Protein AF-A0A2A4WAQ7-F1 (afdb_monomer_lite)

Foldseek 3Di:
DPDQDFDDDDADPPDFLLVPDQDDPDPSCPCVVSVVVVVCVQVVRCVVRVHHDPDDDDDDPPPDDPDDDDDQDQFDDDDRPDDDDDPVSVVDDDRDGGDNVVSVVVVVVVVVD

Secondary structure (DSSP, 8-state):
---PPPPP------STTGGGS---SS-TTTTHHHHHHHHHHHHHHHHHHTS--S------TT---SS------SSPPPP----SS-GGGGG----PPP-HHHHHHHHHHHHT-

pLDDT: mean 92.11, std 7.34, range [47.41, 97.44]

Structure (mmCIF, N/CA/C/O backbone):
data_AF-A0A2A4WAQ7-F1
#
_entry.id   AF-A0A2A4WAQ7-F1
#
loop_
_atom_site.group_PDB
_atom_site.id
_atom_site.type_symbol
_atom_site.label_atom_id
_atom_site.label_alt_id
_atom_site.label_comp_id
_atom_site.label_asym_id
_atom_site.label_entity_id
_atom_site.label_seq_id
_atom_site.pdbx_PDB_ins_code
_atom_site.Cartn_x
_atom_site.Cartn_y
_atom_site.Cartn_z
_atom_site.occupancy
_atom_site.B_iso_or_equiv
_atom_site.auth_seq_id
_atom_site.auth_comp_id
_atom_site.auth_asym_id
_atom_site.auth_atom_id
_atom_site.pdbx_PDB_model_num
ATOM 1 N N . MET A 1 1 ? -4.925 5.608 29.639 1.00 47.41 1 MET A N 1
ATOM 2 C CA . MET A 1 1 ? -3.905 5.080 28.704 1.00 47.41 1 MET A CA 1
ATOM 3 C C . MET A 1 1 ? -3.508 6.188 27.744 1.00 47.41 1 MET A C 1
ATOM 5 O O . MET A 1 1 ? -4.393 6.776 27.135 1.00 47.41 1 MET A O 1
ATOM 9 N N . ASN A 1 2 ? -2.219 6.513 27.644 1.00 56.28 2 ASN A N 1
ATOM 10 C CA . ASN A 1 2 ? -1.741 7.517 26.694 1.00 56.28 2 ASN A CA 1
ATOM 11 C C . ASN A 1 2 ? -1.888 6.934 25.277 1.00 56.28 2 ASN A C 1
ATOM 13 O O . ASN A 1 2 ? -1.253 5.924 24.972 1.00 56.28 2 ASN A O 1
ATOM 17 N N . LYS A 1 3 ? -2.783 7.484 24.445 1.00 66.94 3 LYS A N 1
ATOM 18 C CA . LYS A 1 3 ? -3.000 6.986 23.078 1.00 66.94 3 LYS A CA 1
ATOM 19 C C . LYS A 1 3 ? -1.742 7.266 22.258 1.00 66.94 3 LYS A C 1
ATOM 21 O O . LYS A 1 3 ? -1.488 8.411 21.889 1.00 66.94 3 LYS A O 1
ATOM 26 N N . ARG A 1 4 ? -0.961 6.223 21.978 1.00 82.88 4 ARG A N 1
ATOM 27 C CA . ARG A 1 4 ? 0.153 6.284 21.029 1.00 82.88 4 ARG A CA 1
ATOM 28 C C . ARG A 1 4 ? -0.414 6.649 19.657 1.00 82.88 4 ARG A C 1
ATOM 30 O O . ARG A 1 4 ? -1.312 5.972 19.167 1.00 82.88 4 ARG A O 1
ATOM 37 N N . ARG A 1 5 ? 0.067 7.748 19.077 1.00 88.88 5 ARG A N 1
ATOM 38 C CA . ARG A 1 5 ? -0.327 8.197 17.738 1.00 88.88 5 ARG A CA 1
ATOM 39 C C . ARG A 1 5 ? 0.757 7.803 16.742 1.00 88.88 5 ARG A C 1
ATOM 41 O O . ARG A 1 5 ? 1.940 8.040 16.986 1.00 88.88 5 ARG A O 1
ATOM 48 N N . PHE A 1 6 ? 0.332 7.206 15.640 1.00 94.25 6 PHE A N 1
ATOM 49 C CA . PHE A 1 6 ? 1.177 6.947 14.481 1.00 94.25 6 PHE A CA 1
ATOM 50 C C . PHE A 1 6 ? 1.064 8.110 13.487 1.00 94.25 6 PHE A C 1
ATOM 52 O O . PHE A 1 6 ? 0.031 8.787 13.477 1.00 94.25 6 PHE A O 1
ATOM 59 N N . PRO A 1 7 ? 2.113 8.395 12.698 1.00 93.94 7 PRO A N 1
ATOM 60 C CA . PRO A 1 7 ? 2.058 9.441 11.687 1.00 93.94 7 PRO A CA 1
ATOM 61 C C . PRO A 1 7 ? 1.121 9.051 10.537 1.00 93.94 7 PRO A C 1
ATOM 63 O O . PRO A 1 7 ? 1.048 7.883 10.154 1.00 93.94 7 PRO A O 1
ATOM 66 N N . SER A 1 8 ? 0.468 10.048 9.943 1.00 94.31 8 SER A N 1
ATOM 67 C CA . SER A 1 8 ? -0.141 9.921 8.616 1.00 94.31 8 SER A CA 1
ATOM 68 C C . SER A 1 8 ? 0.896 10.300 7.567 1.00 94.31 8 SER A C 1
ATOM 70 O O . SER A 1 8 ? 1.554 11.333 7.697 1.00 94.31 8 SER A O 1
ATOM 72 N N . LEU A 1 9 ? 1.049 9.471 6.538 1.00 94.00 9 LEU A N 1
ATOM 73 C CA . LEU A 1 9 ? 2.034 9.673 5.480 1.00 94.00 9 LEU A CA 1
ATOM 74 C C . LEU A 1 9 ? 1.333 9.881 4.139 1.00 94.00 9 LEU A C 1
ATOM 76 O O . LEU A 1 9 ? 0.371 9.184 3.828 1.00 94.00 9 LEU A O 1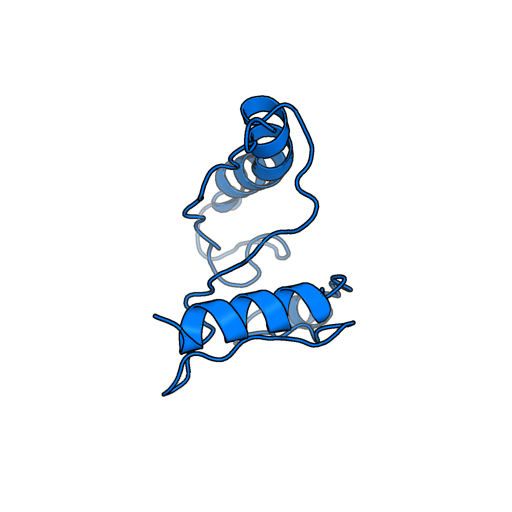
ATOM 80 N N . TYR A 1 10 ? 1.863 10.799 3.334 1.00 93.38 10 TYR A N 1
ATOM 81 C CA . TYR A 1 10 ? 1.540 10.917 1.915 1.00 93.38 10 TYR A CA 1
ATOM 82 C C . TYR A 1 10 ? 2.705 10.331 1.118 1.00 93.38 10 TYR A C 1
ATOM 84 O O . TYR A 1 10 ? 3.832 10.817 1.221 1.00 93.38 10 TYR A O 1
ATOM 92 N N . ILE A 1 11 ? 2.453 9.243 0.392 1.00 91.94 11 ILE A N 1
ATOM 93 C CA . ILE A 1 11 ? 3.496 8.419 -0.225 1.00 91.94 11 ILE A CA 1
ATOM 94 C C . ILE A 1 11 ? 3.324 8.457 -1.748 1.00 91.94 11 ILE A C 1
ATOM 96 O O . ILE A 1 11 ? 2.253 8.089 -2.233 1.00 91.94 11 ILE A O 1
ATOM 100 N N . PRO A 1 12 ? 4.350 8.858 -2.523 1.00 87.81 12 PRO A N 1
ATOM 101 C CA . PRO A 1 12 ? 4.320 8.692 -3.970 1.00 87.81 12 PRO A CA 1
ATOM 102 C C . PRO A 1 12 ? 4.450 7.205 -4.325 1.00 87.81 12 PRO A C 1
ATOM 104 O O . PRO A 1 12 ? 5.348 6.527 -3.829 1.00 87.81 12 PRO A O 1
ATOM 107 N N . HIS A 1 13 ? 3.580 6.703 -5.203 1.00 79.38 13 HIS A N 1
ATOM 108 C CA . HIS A 1 13 ? 3.588 5.293 -5.620 1.00 79.38 13 HIS A CA 1
ATOM 109 C C . HIS A 1 13 ? 4.396 5.030 -6.907 1.00 79.38 13 HIS A C 1
ATOM 111 O O . HIS A 1 13 ? 4.483 3.891 -7.352 1.00 79.38 13 HIS A O 1
ATOM 117 N N . GLY A 1 14 ? 5.008 6.064 -7.496 1.00 84.62 14 GLY A N 1
ATOM 118 C CA . GLY A 1 14 ? 5.822 5.942 -8.709 1.00 84.62 14 GLY A CA 1
ATOM 119 C C . GLY A 1 14 ? 5.011 5.631 -9.972 1.00 84.62 14 GLY A C 1
ATOM 120 O O . GLY A 1 14 ? 3.787 5.768 -9.996 1.00 84.62 14 GLY A O 1
ATOM 121 N N . ALA A 1 15 ? 5.707 5.247 -11.043 1.00 82.69 15 ALA A N 1
ATOM 122 C CA . ALA A 1 15 ? 5.085 4.856 -12.304 1.00 82.69 15 ALA A CA 1
ATOM 123 C C . ALA A 1 15 ? 4.881 3.336 -12.355 1.00 82.69 15 ALA A C 1
ATOM 125 O O . ALA A 1 15 ? 5.854 2.605 -12.508 1.00 82.69 15 ALA A O 1
ATOM 126 N N . GLY A 1 16 ? 3.631 2.868 -12.268 1.00 86.25 16 GLY A N 1
ATOM 127 C CA . GLY A 1 16 ? 3.265 1.456 -12.447 1.00 86.25 16 GLY A CA 1
ATOM 128 C C . GLY A 1 16 ? 4.248 0.472 -11.777 1.00 86.25 16 GLY A C 1
ATOM 129 O O . GLY A 1 16 ? 4.591 0.650 -10.607 1.00 86.25 16 GLY A O 1
ATOM 130 N N . PRO A 1 17 ? 4.758 -0.542 -12.500 1.00 93.25 17 PRO A N 1
ATOM 131 C CA . PRO A 1 17 ? 5.678 -1.540 -11.962 1.00 93.25 17 PRO A CA 1
ATOM 132 C C . PRO A 1 17 ? 7.155 -1.111 -12.011 1.00 93.25 17 PRO A C 1
ATOM 134 O O . PRO A 1 17 ? 8.028 -1.965 -12.162 1.00 93.25 17 PRO A O 1
ATOM 137 N N . CYS A 1 18 ? 7.470 0.186 -11.894 1.00 92.50 18 CYS A N 1
ATOM 138 C CA . CYS A 1 18 ? 8.819 0.722 -12.127 1.00 92.50 18 CYS A CA 1
ATOM 139 C C . CYS A 1 18 ? 9.944 0.038 -11.334 1.00 92.50 18 CYS A C 1
ATOM 141 O O . CYS A 1 18 ? 11.077 0.003 -11.802 1.00 92.50 18 CYS A O 1
ATOM 143 N N . PHE A 1 19 ? 9.649 -0.526 -10.161 1.00 91.94 19 PHE A N 1
ATOM 144 C CA . PHE A 1 19 ? 10.626 -1.219 -9.313 1.00 91.94 19 PHE A CA 1
ATOM 145 C C . PHE A 1 19 ? 10.882 -2.684 -9.704 1.00 91.94 19 PHE A C 1
ATOM 147 O O . PHE A 1 19 ? 11.751 -3.325 -9.114 1.00 91.94 19 PHE A O 1
ATOM 154 N N . PHE A 1 20 ? 10.105 -3.229 -10.641 1.00 92.06 20 PHE A N 1
ATOM 155 C CA . PHE A 1 20 ? 10.078 -4.653 -10.997 1.00 92.06 20 PHE A CA 1
ATOM 156 C C . PHE A 1 20 ? 10.398 -4.896 -12.477 1.00 92.06 20 PHE A C 1
ATOM 158 O O . PHE A 1 20 ? 10.101 -5.959 -13.021 1.00 92.06 20 PHE A O 1
ATOM 165 N N . MET A 1 21 ? 10.978 -3.910 -13.153 1.00 91.94 21 MET A N 1
ATOM 166 C CA . MET A 1 21 ? 11.324 -3.986 -14.566 1.00 91.94 21 MET A CA 1
ATOM 167 C C . MET A 1 21 ? 12.617 -3.228 -14.852 1.00 91.94 21 MET A C 1
ATOM 169 O O . MET A 1 21 ? 12.981 -2.315 -14.113 1.00 91.94 21 MET A O 1
ATOM 173 N N . ASP A 1 22 ? 13.249 -3.553 -15.976 1.00 91.75 22 ASP A N 1
ATOM 174 C CA . ASP A 1 22 ? 14.323 -2.733 -16.525 1.00 91.75 22 ASP A CA 1
ATOM 175 C C . ASP A 1 22 ? 13.729 -1.436 -17.084 1.00 91.75 22 ASP A C 1
ATOM 177 O O . ASP A 1 22 ? 12.919 -1.440 -18.018 1.00 91.75 22 ASP A O 1
ATOM 181 N N . TRP A 1 23 ? 14.101 -0.309 -16.484 1.00 92.81 23 TRP A N 1
ATOM 182 C CA . TRP A 1 23 ? 13.571 0.989 -16.875 1.00 92.81 23 TRP A CA 1
ATOM 183 C C . TRP A 1 23 ? 14.245 1.511 -18.147 1.00 92.81 23 TRP A C 1
ATOM 185 O O . TRP A 1 23 ? 15.458 1.700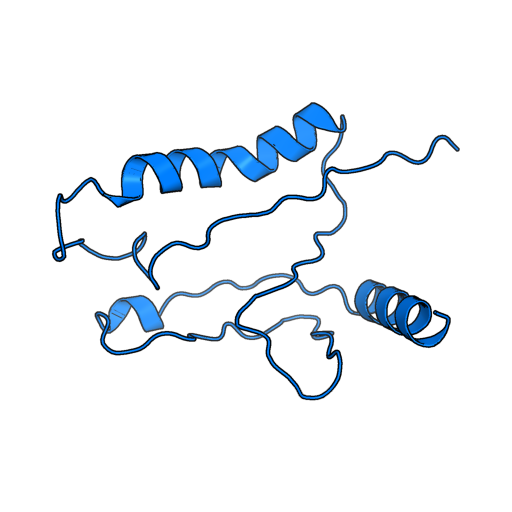 -18.186 1.00 92.81 23 TRP A O 1
ATOM 195 N N . THR A 1 24 ? 13.448 1.800 -19.178 1.00 91.62 24 THR A N 1
ATOM 196 C CA . THR A 1 24 ? 13.937 2.281 -20.486 1.00 91.62 24 THR A CA 1
ATOM 197 C C . THR A 1 24 ? 13.425 3.674 -20.864 1.00 91.62 24 THR A C 1
ATOM 199 O O . THR A 1 24 ? 13.864 4.246 -21.858 1.00 91.62 24 THR A O 1
ATOM 202 N N . MET A 1 25 ? 12.526 4.259 -20.067 1.00 89.75 25 MET A N 1
ATOM 203 C CA . MET A 1 25 ? 11.886 5.558 -20.337 1.00 89.75 25 MET A CA 1
ATOM 204 C C . MET A 1 25 ? 12.667 6.751 -19.748 1.00 89.75 25 MET A C 1
ATOM 206 O O . MET A 1 25 ? 12.090 7.778 -19.398 1.00 89.75 25 MET A O 1
ATOM 210 N N . GLY A 1 26 ? 13.984 6.614 -19.586 1.00 90.88 26 GLY A N 1
ATOM 211 C CA . GLY A 1 26 ? 14.858 7.616 -18.978 1.00 90.88 26 GLY A CA 1
ATOM 212 C C . GLY A 1 26 ? 16.148 6.993 -18.439 1.00 90.88 26 GLY A C 1
ATOM 213 O O . GLY A 1 26 ? 16.473 5.864 -18.807 1.00 90.88 26 GLY A O 1
ATOM 214 N N . PRO A 1 27 ? 16.883 7.703 -17.565 1.00 95.25 27 PRO A N 1
ATOM 215 C CA . PRO A 1 27 ? 18.036 7.140 -16.865 1.00 95.25 27 PRO A CA 1
ATOM 216 C C . PRO A 1 27 ? 17.677 5.835 -16.142 1.00 95.25 27 PRO A C 1
ATOM 218 O O . PRO A 1 27 ? 16.623 5.748 -15.510 1.00 95.25 27 PRO A O 1
ATOM 221 N N . ALA A 1 28 ? 18.541 4.824 -16.218 1.00 93.25 28 ALA A N 1
ATOM 222 C CA . ALA A 1 28 ? 18.267 3.508 -15.630 1.00 93.25 28 ALA A CA 1
ATOM 223 C C . ALA A 1 28 ? 18.057 3.562 -14.100 1.00 93.25 28 ALA A C 1
ATOM 225 O O . ALA A 1 28 ? 17.302 2.764 -13.558 1.00 93.25 28 ALA A O 1
ATOM 226 N N . ASP A 1 29 ? 18.658 4.543 -13.423 1.00 94.31 29 ASP A N 1
ATOM 227 C CA . ASP A 1 29 ? 18.605 4.767 -11.973 1.00 94.31 29 ASP A CA 1
ATOM 228 C C . ASP A 1 29 ? 17.446 5.682 -11.525 1.00 94.31 29 ASP A C 1
ATOM 230 O O . ASP A 1 29 ? 17.378 6.078 -10.358 1.00 94.31 29 ASP A O 1
ATOM 234 N N . THR A 1 30 ? 16.516 6.026 -12.433 1.00 94.94 30 THR A N 1
ATOM 235 C CA . THR A 1 30 ? 15.413 6.982 -12.184 1.00 94.94 30 THR A CA 1
ATOM 236 C C . THR A 1 30 ? 14.667 6.698 -10.874 1.00 94.94 30 THR A C 1
ATOM 238 O O . THR A 1 30 ? 14.283 7.626 -10.158 1.00 94.94 30 THR A O 1
ATOM 241 N N . TRP A 1 31 ? 14.472 5.422 -10.533 1.00 94.75 31 TRP A N 1
ATOM 242 C CA . TRP A 1 31 ? 13.644 4.997 -9.402 1.00 94.75 31 TRP A CA 1
ATOM 243 C C . TRP A 1 31 ? 14.434 4.619 -8.146 1.00 94.75 31 TRP A C 1
ATOM 245 O O . TRP A 1 31 ? 13.826 4.416 -7.093 1.00 94.75 31 TRP A O 1
ATOM 255 N N . ASP A 1 32 ? 15.766 4.595 -8.201 1.00 93.94 32 ASP A N 1
ATOM 256 C CA . ASP A 1 32 ? 16.612 4.039 -7.138 1.00 93.94 32 ASP A CA 1
ATOM 257 C C . ASP A 1 32 ? 16.465 4.795 -5.818 1.00 93.94 32 ASP A C 1
ATOM 259 O O . ASP A 1 32 ? 16.281 4.197 -4.755 1.00 93.94 32 ASP A O 1
ATOM 263 N N . LYS A 1 33 ? 16.475 6.132 -5.873 1.00 94.06 33 LYS A N 1
ATOM 264 C CA . LYS A 1 33 ? 16.310 6.976 -4.677 1.00 94.06 33 LYS A CA 1
ATOM 265 C C . LYS A 1 33 ? 14.930 6.798 -4.042 1.00 94.06 33 LYS A C 1
ATOM 267 O O . LYS A 1 33 ? 14.820 6.762 -2.818 1.00 94.06 33 LYS A O 1
ATOM 272 N N . MET A 1 34 ? 13.886 6.659 -4.862 1.00 94.12 34 MET A N 1
ATOM 273 C CA . MET A 1 34 ? 12.522 6.428 -4.382 1.00 94.12 34 MET A CA 1
ATOM 274 C C . MET A 1 34 ? 12.392 5.039 -3.757 1.00 94.12 34 MET A C 1
ATOM 276 O O . MET A 1 34 ? 11.871 4.920 -2.649 1.00 94.12 34 MET A O 1
ATOM 280 N N . ALA A 1 35 ? 12.921 4.006 -4.415 1.00 93.25 35 ALA A N 1
ATOM 281 C CA . ALA A 1 35 ? 12.943 2.646 -3.892 1.00 93.25 35 ALA A CA 1
ATOM 282 C C . ALA A 1 35 ? 13.697 2.576 -2.555 1.00 93.25 35 ALA A C 1
ATOM 284 O O . ALA A 1 35 ? 13.211 1.975 -1.595 1.00 93.25 35 ALA A O 1
ATOM 285 N N . ALA A 1 36 ? 14.858 3.231 -2.465 1.00 94.12 36 ALA A N 1
ATOM 286 C CA . ALA A 1 36 ? 15.643 3.307 -1.239 1.00 94.12 36 ALA A CA 1
ATOM 287 C C . ALA A 1 36 ? 14.868 3.983 -0.099 1.00 94.12 36 ALA A C 1
ATOM 289 O O 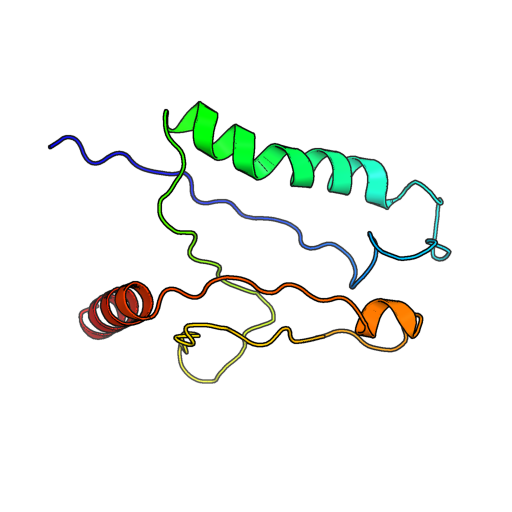. ALA A 1 36 ? 14.899 3.491 1.029 1.00 94.12 36 ALA A O 1
ATOM 290 N N . TRP A 1 37 ? 14.144 5.068 -0.385 1.00 93.75 37 TRP A N 1
ATOM 291 C CA . TRP A 1 37 ? 13.307 5.745 0.602 1.00 93.75 37 TRP A CA 1
ATOM 292 C C . TRP A 1 37 ? 12.106 4.885 1.033 1.00 93.75 37 TRP A C 1
ATOM 294 O O . TRP A 1 37 ? 11.900 4.696 2.231 1.00 93.75 37 TRP A O 1
ATOM 304 N N . LEU A 1 38 ? 11.364 4.284 0.091 1.00 93.44 38 LEU A N 1
ATOM 305 C CA . LEU A 1 38 ? 10.200 3.428 0.378 1.00 93.44 38 LEU A CA 1
ATOM 306 C C . LEU A 1 38 ? 10.561 2.238 1.277 1.00 93.44 38 LEU A C 1
ATOM 308 O O . LEU A 1 38 ? 9.826 1.924 2.214 1.00 93.44 38 LEU A O 1
ATOM 312 N N . ARG A 1 39 ? 11.729 1.619 1.057 1.00 93.00 39 ARG A N 1
ATOM 313 C CA . ARG A 1 39 ? 12.240 0.524 1.902 1.00 93.00 39 ARG A CA 1
ATOM 314 C C . ARG A 1 39 ? 12.453 0.935 3.362 1.00 93.00 39 ARG A C 1
ATOM 316 O O . ARG A 1 39 ? 12.425 0.076 4.239 1.00 93.00 39 ARG A O 1
ATOM 323 N N . GLN A 1 40 ? 12.651 2.224 3.635 1.00 94.69 40 GLN A N 1
ATOM 324 C CA . GLN A 1 40 ? 12.899 2.742 4.981 1.00 94.69 40 GLN A CA 1
ATOM 325 C C . GLN A 1 40 ? 11.620 3.180 5.705 1.00 94.69 40 GLN A C 1
ATOM 327 O O . GLN A 1 40 ? 11.623 3.255 6.933 1.00 94.69 40 GLN A O 1
ATOM 332 N N . VAL A 1 41 ? 10.517 3.427 4.987 1.00 92.94 41 VAL A N 1
ATOM 333 C CA . VAL A 1 41 ? 9.286 4.011 5.554 1.00 92.94 41 VAL A CA 1
ATOM 334 C C . VAL A 1 41 ? 8.771 3.228 6.766 1.00 92.94 41 VAL A C 1
ATOM 336 O O . VAL A 1 41 ? 8.500 3.825 7.807 1.00 92.94 41 VAL A O 1
ATOM 339 N N . GLY A 1 42 ? 8.686 1.897 6.679 1.00 91.38 42 GLY A N 1
ATOM 340 C CA . GLY A 1 42 ? 8.175 1.071 7.782 1.00 91.38 42 GLY A CA 1
ATOM 341 C C . GLY A 1 42 ? 9.017 1.167 9.063 1.00 91.38 42 GLY A C 1
ATOM 342 O O . GLY A 1 42 ? 8.472 1.241 10.171 1.00 91.38 42 GLY A O 1
ATOM 343 N N . ALA A 1 43 ? 10.345 1.222 8.917 1.00 93.31 43 ALA A N 1
ATOM 344 C CA . ALA A 1 43 ? 11.256 1.421 10.040 1.00 93.31 43 ALA A CA 1
ATOM 345 C C . ALA A 1 43 ? 11.119 2.836 10.619 1.00 93.31 43 ALA A C 1
ATOM 347 O O . ALA A 1 43 ? 11.024 2.986 11.835 1.00 93.31 43 ALA A O 1
ATOM 348 N N . SER A 1 44 ? 11.018 3.862 9.769 1.00 93.38 44 SER A N 1
ATOM 349 C CA . SER A 1 44 ? 10.828 5.250 10.206 1.00 93.38 44 SER A CA 1
ATOM 350 C C . SER A 1 44 ? 9.549 5.439 11.020 1.00 93.38 44 SER A C 1
ATOM 352 O O . SER A 1 44 ? 9.603 6.047 12.087 1.00 93.38 44 SER A O 1
ATOM 354 N N . VAL A 1 45 ? 8.425 4.855 10.582 1.00 94.62 45 VAL A N 1
ATOM 355 C CA . VAL A 1 45 ? 7.156 4.874 11.337 1.00 94.62 45 VAL A CA 1
ATOM 356 C C . VAL A 1 45 ? 7.340 4.254 12.720 1.00 94.62 45 VAL A C 1
ATOM 358 O O . VAL A 1 45 ? 6.929 4.832 13.727 1.00 94.62 45 VAL A O 1
ATOM 361 N N . SER A 1 46 ? 7.995 3.094 12.781 1.00 93.94 46 SER A N 1
ATOM 362 C CA . SER A 1 46 ? 8.174 2.370 14.040 1.00 93.94 46 SER A CA 1
ATOM 363 C C . SER A 1 46 ? 9.102 3.108 15.008 1.00 93.94 46 SER A C 1
ATOM 365 O O . SER A 1 46 ? 8.807 3.204 16.200 1.00 93.94 46 SER A O 1
ATOM 367 N N . ASN A 1 47 ? 10.191 3.676 14.488 1.00 93.44 47 ASN A N 1
ATOM 368 C CA . ASN A 1 47 ? 11.170 4.440 15.258 1.00 93.44 47 ASN A CA 1
ATOM 369 C C . ASN A 1 47 ? 10.569 5.737 15.811 1.00 93.44 47 ASN A C 1
ATOM 371 O O . ASN A 1 47 ? 10.785 6.062 16.975 1.00 93.44 47 ASN A O 1
ATOM 375 N N . GLN A 1 48 ? 9.774 6.454 15.009 1.00 92.25 48 GLN A N 1
ATOM 376 C CA . GLN A 1 48 ? 9.132 7.699 15.431 1.00 92.25 48 GLN A CA 1
ATOM 377 C C . GLN A 1 48 ? 8.060 7.469 16.509 1.00 92.25 48 GLN A C 1
ATOM 379 O O . GLN A 1 48 ? 7.926 8.276 17.428 1.00 92.25 48 GLN A O 1
ATOM 384 N N . SER A 1 49 ? 7.294 6.379 16.412 1.00 92.62 49 SER A N 1
ATOM 385 C CA . SER A 1 49 ? 6.186 6.087 17.335 1.00 92.62 49 SER A CA 1
ATOM 386 C C . SER A 1 49 ? 6.570 5.184 18.515 1.00 92.62 49 SER A C 1
ATOM 388 O O . SER A 1 49 ? 5.766 5.003 19.434 1.00 92.62 49 SER A O 1
ATOM 390 N N . GLY A 1 50 ? 7.777 4.610 18.519 1.00 93.56 50 GLY A N 1
ATOM 391 C CA . GLY A 1 50 ? 8.271 3.722 19.578 1.00 93.56 50 GLY A CA 1
ATOM 392 C C . GLY A 1 50 ? 7.593 2.343 19.628 1.00 93.56 50 GLY A C 1
ATOM 393 O O . GLY A 1 50 ? 7.598 1.699 20.680 1.00 93.56 50 GLY A O 1
ATOM 394 N N . ALA A 1 51 ? 6.944 1.912 18.540 1.00 94.12 51 ALA A N 1
ATOM 395 C CA . ALA A 1 51 ? 6.476 0.540 18.293 1.00 94.12 51 ALA A CA 1
ATOM 396 C C . ALA A 1 51 ? 6.087 0.353 16.828 1.00 94.12 51 ALA A C 1
ATOM 398 O O . ALA A 1 51 ? 5.845 1.322 16.119 1.00 94.12 51 ALA A O 1
ATOM 399 N N . LYS A 1 52 ? 5.940 -0.908 16.420 1.00 92.88 52 LYS A N 1
ATOM 400 C CA . LYS A 1 52 ? 5.295 -1.290 15.165 1.00 92.88 52 LYS A CA 1
ATOM 401 C C . LYS A 1 52 ? 3.772 -1.060 15.253 1.00 92.88 52 LYS A C 1
ATOM 403 O O . LYS A 1 52 ? 3.198 -1.380 16.293 1.00 92.88 52 LYS A O 1
ATOM 408 N N . PRO A 1 53 ? 3.115 -0.530 14.206 1.00 93.06 53 PRO A N 1
ATOM 409 C CA . PRO A 1 53 ? 1.657 -0.457 14.157 1.00 93.06 53 PRO A CA 1
ATOM 410 C C . PRO A 1 53 ? 1.030 -1.849 13.993 1.00 93.06 53 PRO A C 1
ATOM 412 O O . PRO A 1 53 ? 1.572 -2.698 13.282 1.00 93.06 53 PRO A O 1
ATOM 415 N N . ASP A 1 54 ? -0.136 -2.056 14.605 1.00 91.88 54 ASP A N 1
ATOM 416 C CA . ASP A 1 54 ? -0.905 -3.304 14.475 1.00 91.88 54 ASP A CA 1
ATOM 417 C C . ASP A 1 54 ? -1.581 -3.431 13.099 1.00 91.88 54 ASP A C 1
ATOM 419 O O . ASP A 1 54 ? -1.777 -4.533 12.593 1.00 91.88 54 ASP A O 1
ATOM 423 N N . ALA A 1 55 ? -1.907 -2.297 12.473 1.00 93.69 55 ALA A N 1
ATOM 424 C CA . ALA A 1 55 ? -2.512 -2.222 11.150 1.00 93.69 55 ALA A CA 1
ATOM 425 C C . ALA A 1 55 ? -2.114 -0.925 10.431 1.00 93.69 55 ALA A C 1
ATOM 427 O O . ALA A 1 55 ? -1.748 0.068 11.064 1.00 93.69 55 ALA A O 1
ATOM 428 N N . VAL A 1 56 ? -2.225 -0.927 9.101 1.00 94.00 56 VAL A N 1
ATOM 429 C CA . VAL A 1 56 ? -2.057 0.258 8.251 1.00 94.00 56 VAL A CA 1
ATOM 430 C C . VAL A 1 56 ? -3.347 0.461 7.468 1.00 94.00 56 VAL A C 1
ATOM 432 O O . VAL A 1 56 ? -3.820 -0.460 6.808 1.00 94.00 56 VAL A O 1
ATOM 435 N N . VAL A 1 57 ? -3.908 1.667 7.539 1.00 95.25 57 VAL A N 1
ATOM 436 C CA . VAL A 1 57 ? -5.044 2.074 6.705 1.00 95.25 57 VAL A CA 1
ATOM 437 C C . VAL A 1 57 ? -4.487 2.829 5.506 1.00 95.25 57 VAL A C 1
ATOM 439 O O . VAL A 1 57 ? -3.779 3.821 5.678 1.00 95.25 57 VAL A O 1
ATOM 442 N N . VAL A 1 58 ? -4.778 2.339 4.303 1.00 94.94 58 VAL A N 1
ATOM 443 C CA . VAL A 1 58 ? -4.292 2.920 3.047 1.00 94.94 58 VAL A CA 1
ATOM 444 C C . VAL A 1 58 ? -5.454 3.577 2.317 1.00 94.94 58 VAL A C 1
ATOM 446 O O . VAL A 1 58 ? -6.471 2.937 2.067 1.00 94.94 58 VAL A O 1
ATOM 449 N N . PHE A 1 59 ? -5.274 4.842 1.945 1.00 94.31 59 PHE A N 1
ATOM 450 C CA . PHE A 1 59 ? -6.143 5.555 1.015 1.00 94.31 59 PHE A CA 1
ATOM 451 C C . PHE A 1 59 ? -5.424 5.592 -0.330 1.00 94.31 59 PHE A C 1
ATOM 453 O O . PHE A 1 59 ? -4.340 6.169 -0.427 1.00 94.31 59 PHE A O 1
ATOM 460 N N . SER A 1 60 ? -5.982 4.928 -1.341 1.00 93.00 60 SER A N 1
ATOM 461 C CA . SER A 1 60 ? -5.386 4.882 -2.677 1.00 93.00 60 SER A CA 1
ATOM 462 C C . SER A 1 60 ? -6.062 5.892 -3.592 1.00 93.00 60 SER A C 1
ATOM 464 O O . SER A 1 60 ? -7.287 5.947 -3.641 1.00 93.00 60 SER A O 1
ATOM 466 N N . ALA A 1 61 ? -5.263 6.637 -4.357 1.00 91.44 61 ALA A N 1
ATOM 467 C CA . ALA A 1 61 ? -5.770 7.515 -5.409 1.00 91.44 61 ALA A CA 1
ATOM 468 C C . ALA A 1 61 ? -6.450 6.740 -6.553 1.00 91.44 61 ALA A C 1
ATOM 470 O O . ALA A 1 61 ? -7.255 7.320 -7.263 1.00 91.44 61 ALA A O 1
ATOM 471 N N . HIS A 1 62 ? -6.154 5.443 -6.701 1.00 92.38 62 HIS A N 1
ATOM 472 C CA . HIS A 1 62 ? -6.736 4.562 -7.728 1.00 92.38 62 HIS A CA 1
ATOM 473 C C . HIS A 1 62 ? -7.939 3.755 -7.217 1.00 92.38 62 HIS A C 1
ATOM 475 O O . HIS A 1 62 ? -8.479 2.913 -7.929 1.00 92.38 62 HIS A O 1
ATOM 481 N N . TRP A 1 63 ? -8.357 3.963 -5.964 1.00 92.62 63 TRP A N 1
ATOM 482 C CA . TRP A 1 63 ? -9.550 3.326 -5.406 1.00 92.62 63 TRP A CA 1
ATOM 483 C C . TRP A 1 63 ? -10.733 4.292 -5.490 1.00 92.62 63 TRP A C 1
ATOM 485 O O . TRP A 1 63 ? -11.079 4.973 -4.525 1.00 92.62 63 TRP A O 1
ATOM 495 N N . GLU A 1 64 ? -11.332 4.366 -6.676 1.00 93.00 64 GLU A N 1
ATOM 496 C CA . GLU A 1 64 ? -12.394 5.320 -7.001 1.00 93.00 64 GLU A CA 1
ATOM 497 C C . GLU A 1 64 ? -13.764 4.638 -7.045 1.00 93.00 64 GLU A C 1
ATOM 499 O O . GLU A 1 64 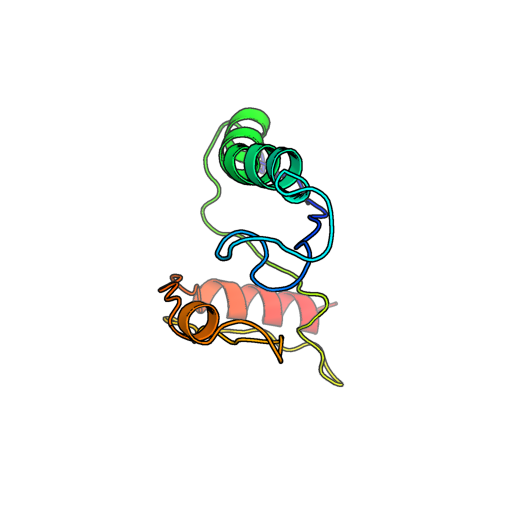? -13.951 3.619 -7.706 1.00 93.00 64 GLU A O 1
ATOM 504 N N . ASN A 1 65 ? -14.731 5.201 -6.321 1.00 94.19 65 ASN A N 1
ATOM 505 C CA . ASN A 1 65 ? -16.135 4.795 -6.319 1.00 94.19 65 ASN A CA 1
ATOM 506 C C . ASN A 1 65 ? -17.009 6.030 -6.045 1.00 94.19 65 ASN A C 1
ATOM 508 O O . ASN A 1 65 ? -16.543 6.994 -5.440 1.00 94.19 65 ASN A O 1
ATOM 512 N N . GLU A 1 66 ? -18.284 5.997 -6.448 1.00 95.44 66 GLU A N 1
ATOM 513 C CA . GLU A 1 66 ? -19.237 7.098 -6.196 1.00 95.44 66 GLU A CA 1
ATOM 514 C C . GLU A 1 66 ? -19.465 7.361 -4.699 1.00 95.44 66 GLU A C 1
ATOM 516 O O . GLU A 1 66 ? -19.767 8.479 -4.286 1.00 95.44 66 GLU A O 1
ATOM 521 N N . VAL A 1 67 ? -19.303 6.319 -3.883 1.00 93.25 67 VAL A N 1
ATOM 522 C CA . VAL A 1 67 ? -19.373 6.366 -2.423 1.00 93.25 67 VAL A CA 1
ATOM 523 C C . VAL A 1 67 ? -18.078 5.823 -1.831 1.00 93.25 67 VAL A C 1
ATOM 525 O O . VAL A 1 67 ? -17.364 5.055 -2.476 1.00 93.25 67 VAL A O 1
ATOM 528 N N . VAL A 1 68 ? -17.776 6.187 -0.584 1.00 93.06 68 VAL A N 1
ATOM 529 C CA . VAL A 1 68 ? -16.611 5.637 0.119 1.00 93.06 68 VAL A CA 1
ATOM 530 C C . VAL A 1 68 ? -16.801 4.133 0.302 1.00 93.06 68 VAL A C 1
ATOM 532 O O . VAL A 1 68 ? -17.724 3.693 0.983 1.00 93.06 68 VAL A O 1
ATOM 535 N N . THR A 1 69 ? -15.910 3.346 -0.290 1.00 94.69 69 THR A N 1
ATOM 536 C CA . THR A 1 69 ? -15.893 1.886 -0.170 1.00 94.69 69 THR A CA 1
ATOM 537 C C . THR A 1 69 ? -14.632 1.433 0.555 1.00 94.69 69 THR A C 1
ATOM 539 O O . THR A 1 69 ? -13.561 2.023 0.413 1.00 94.69 69 THR A O 1
ATOM 542 N N . ILE A 1 70 ? -14.752 0.367 1.345 1.00 95.31 70 ILE A N 1
ATOM 543 C CA . ILE A 1 70 ? -13.656 -0.187 2.142 1.00 95.31 70 ILE A CA 1
ATOM 544 C C . ILE A 1 70 ? -13.403 -1.617 1.675 1.00 95.31 70 ILE A C 1
ATOM 546 O O . ILE A 1 70 ? -14.324 -2.430 1.618 1.00 95.31 70 ILE A O 1
ATOM 550 N N . ASN A 1 71 ? -12.147 -1.955 1.382 1.00 94.44 71 ASN A N 1
ATOM 551 C CA . ASN A 1 71 ? -11.772 -3.349 1.174 1.00 94.44 71 ASN A CA 1
ATOM 552 C C . ASN A 1 71 ? -11.717 -4.077 2.528 1.00 94.44 71 ASN A C 1
ATOM 554 O O . ASN A 1 71 ? -10.847 -3.805 3.355 1.00 94.44 71 ASN A O 1
ATOM 558 N N . SER A 1 72 ? -12.658 -4.996 2.749 1.00 96.19 72 SER A N 1
ATOM 559 C CA . SER A 1 72 ? -12.816 -5.757 3.993 1.00 96.19 72 SER A CA 1
ATOM 560 C C . SER A 1 72 ? -12.417 -7.233 3.874 1.00 96.19 72 SER A C 1
ATOM 562 O O . SER A 1 72 ? -12.608 -7.992 4.824 1.00 96.19 72 SER A O 1
ATOM 564 N N . SER A 1 73 ? -11.854 -7.662 2.737 1.00 96.38 73 SER A N 1
ATOM 565 C CA . SER A 1 73 ? -11.428 -9.054 2.544 1.00 96.38 73 SER A CA 1
ATOM 566 C C . SER A 1 73 ? -10.323 -9.434 3.531 1.00 96.38 73 SER A C 1
ATOM 568 O O . SER A 1 73 ? -9.409 -8.649 3.758 1.00 96.38 73 SER A O 1
ATOM 570 N N . ALA A 1 74 ? -10.363 -10.652 4.084 1.00 96.94 74 ALA A N 1
ATOM 571 C CA . ALA A 1 74 ? -9.276 -11.193 4.911 1.00 96.94 74 ALA A CA 1
ATOM 572 C C . ALA A 1 74 ? -8.016 -11.519 4.087 1.00 96.94 74 ALA A C 1
ATOM 574 O O . ALA A 1 74 ? -6.903 -11.502 4.608 1.00 96.94 74 ALA A O 1
ATOM 575 N N . THR A 1 75 ? -8.199 -11.795 2.796 1.00 96.50 75 THR A N 1
ATOM 576 C CA . THR A 1 75 ? -7.146 -12.064 1.813 1.00 96.50 75 THR A CA 1
ATOM 577 C C . THR A 1 75 ? -7.464 -11.249 0.557 1.00 96.50 75 THR A C 1
ATOM 579 O O . THR A 1 75 ? -8.071 -11.776 -0.382 1.00 96.50 75 THR A O 1
ATOM 582 N N . PRO A 1 76 ? -7.196 -9.930 0.561 1.00 94.75 76 PRO A N 1
ATOM 583 C CA . PRO A 1 76 ? -7.475 -9.071 -0.582 1.00 94.75 76 PRO A CA 1
ATOM 584 C C . PRO A 1 76 ? -6.719 -9.551 -1.824 1.00 94.75 76 PRO A C 1
ATOM 586 O O . PRO A 1 76 ? -5.553 -9.937 -1.750 1.00 94.75 76 PRO A O 1
ATOM 589 N N . ALA A 1 77 ? -7.396 -9.512 -2.971 1.00 93.12 77 ALA A N 1
ATOM 590 C CA . ALA A 1 77 ? -6.754 -9.741 -4.257 1.00 93.12 77 ALA A CA 1
ATOM 591 C C . ALA A 1 77 ? -5.776 -8.601 -4.579 1.00 93.12 77 ALA A C 1
ATOM 593 O O . ALA A 1 77 ? -5.990 -7.454 -4.176 1.00 93.12 77 ALA A O 1
ATOM 594 N N . LEU A 1 78 ? -4.723 -8.921 -5.333 1.00 93.62 78 LEU A N 1
ATOM 595 C CA . LEU A 1 78 ? -3.848 -7.923 -5.935 1.00 93.62 78 LEU A CA 1
ATOM 596 C C . LEU A 1 78 ? -4.459 -7.471 -7.265 1.00 93.62 78 LEU A C 1
ATOM 598 O O . LEU A 1 78 ? -4.703 -8.295 -8.144 1.00 93.62 78 LEU A O 1
ATOM 602 N N . TYR A 1 79 ? -4.696 -6.168 -7.399 1.00 92.00 79 TYR A N 1
ATOM 603 C CA . TYR A 1 79 ? -5.176 -5.553 -8.633 1.00 92.00 79 TYR A CA 1
ATOM 604 C C . TYR A 1 79 ? -4.018 -4.854 -9.344 1.00 92.00 79 TYR A C 1
ATOM 606 O O . TYR A 1 79 ? -3.226 -4.160 -8.707 1.00 92.00 79 TYR A O 1
ATOM 614 N N . PHE A 1 80 ? -3.937 -5.028 -10.662 1.00 93.81 80 PHE A N 1
ATOM 615 C CA . PHE A 1 80 ? -2.985 -4.326 -11.518 1.00 93.81 80 PHE A CA 1
ATOM 616 C C . PHE A 1 80 ? -3.712 -3.191 -12.242 1.00 93.81 80 PHE A C 1
ATOM 618 O O . PHE A 1 80 ? -4.396 -3.426 -13.236 1.00 93.81 80 PHE A O 1
ATOM 625 N N . ASP A 1 81 ? -3.577 -1.967 -11.734 1.00 91.44 81 ASP A N 1
ATOM 626 C CA . ASP A 1 81 ? -4.204 -0.746 -12.266 1.00 91.44 81 ASP A CA 1
ATOM 627 C C . ASP A 1 81 ? -3.322 -0.015 -13.300 1.00 91.44 81 ASP A C 1
ATOM 629 O O . ASP A 1 81 ? -3.405 1.196 -13.490 1.00 91.44 81 ASP A O 1
ATOM 633 N N . TYR A 1 82 ? -2.471 -0.762 -14.005 1.00 92.06 82 TYR A N 1
ATOM 634 C CA . TYR A 1 82 ? -1.575 -0.251 -15.038 1.00 92.06 82 TYR A CA 1
ATOM 635 C C . TYR A 1 82 ? -1.541 -1.187 -16.250 1.00 92.06 82 TYR A C 1
ATOM 637 O O . TYR A 1 82 ? -1.764 -2.392 -16.153 1.00 92.06 82 TYR A O 1
ATOM 645 N N . TYR A 1 83 ? -1.219 -0.645 -17.420 1.00 92.94 83 TYR A N 1
ATOM 646 C CA . TYR A 1 83 ? -1.266 -1.359 -18.700 1.00 92.94 83 TYR A CA 1
ATOM 647 C C . TYR A 1 83 ? -0.041 -1.046 -19.566 1.00 92.94 83 TYR A C 1
ATOM 649 O O . TYR A 1 83 ? 0.655 -0.060 -19.333 1.00 92.94 83 TYR A O 1
ATOM 657 N N . ASN A 1 84 ? 0.200 -1.876 -20.584 1.00 92.81 84 ASN A N 1
ATOM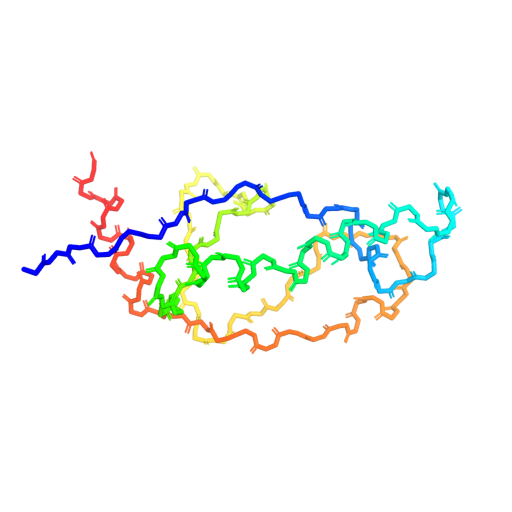 658 C CA . ASN A 1 84 ? 1.309 -1.748 -21.542 1.00 92.81 84 ASN A CA 1
ATOM 659 C C . ASN A 1 84 ? 2.717 -1.890 -20.930 1.00 92.81 84 ASN A C 1
ATOM 661 O O . ASN A 1 84 ? 3.686 -1.360 -21.474 1.00 92.81 84 ASN A O 1
ATOM 665 N N . PHE A 1 85 ? 2.840 -2.626 -19.825 1.00 93.38 85 PHE A N 1
ATOM 666 C CA . PHE A 1 85 ? 4.123 -2.981 -19.215 1.00 93.38 85 PHE A CA 1
ATOM 667 C C . PHE A 1 85 ? 4.539 -4.425 -19.560 1.00 93.38 85 PHE A C 1
ATOM 669 O O . PHE A 1 85 ? 3.730 -5.180 -20.107 1.00 93.38 85 PHE A O 1
ATOM 676 N N . PRO A 1 86 ? 5.802 -4.825 -19.307 1.00 95.06 86 PRO A N 1
ATOM 677 C CA . PRO A 1 86 ? 6.260 -6.186 -19.577 1.00 95.06 86 PRO A CA 1
ATOM 678 C C . PRO A 1 86 ? 5.395 -7.263 -18.890 1.00 95.06 86 PRO A C 1
ATOM 680 O O . PRO A 1 86 ? 5.000 -7.071 -17.743 1.00 95.06 86 PRO A O 1
ATOM 683 N N . PRO A 1 87 ? 5.137 -8.423 -19.526 1.00 95.81 87 PRO A N 1
ATOM 684 C CA . PRO A 1 87 ? 4.232 -9.444 -18.984 1.00 95.81 87 PRO A CA 1
ATOM 685 C C . PRO A 1 87 ? 4.551 -9.902 -17.555 1.00 95.81 87 PRO A C 1
ATOM 687 O O . PRO A 1 87 ? 3.640 -10.071 -16.748 1.00 95.81 87 PRO A O 1
ATOM 690 N N . HIS A 1 88 ? 5.834 -10.023 -17.205 1.00 96.00 88 HIS A N 1
ATOM 691 C CA . HIS A 1 88 ? 6.260 -10.507 -15.889 1.00 96.00 88 HIS A CA 1
ATOM 692 C C . HIS A 1 88 ? 5.839 -9.586 -14.733 1.00 96.00 88 HIS A C 1
ATOM 694 O O . HIS A 1 88 ? 5.767 -10.029 -13.590 1.00 96.00 88 HIS A O 1
ATOM 700 N N . THR A 1 89 ? 5.521 -8.312 -14.993 1.00 95.50 89 THR A N 1
ATOM 701 C CA . THR A 1 89 ? 5.045 -7.404 -13.938 1.00 95.50 89 THR A CA 1
ATOM 702 C C . THR A 1 89 ? 3.630 -7.754 -13.474 1.00 95.50 89 THR A C 1
ATOM 704 O O . THR A 1 89 ? 3.270 -7.471 -12.336 1.00 95.50 89 THR A O 1
ATOM 707 N N . TYR A 1 90 ? 2.848 -8.426 -14.322 1.00 95.88 90 TYR A N 1
ATOM 708 C CA . TYR A 1 90 ? 1.498 -8.907 -14.008 1.00 95.88 90 TYR A CA 1
ATOM 709 C C . TYR A 1 90 ? 1.490 -10.270 -13.303 1.0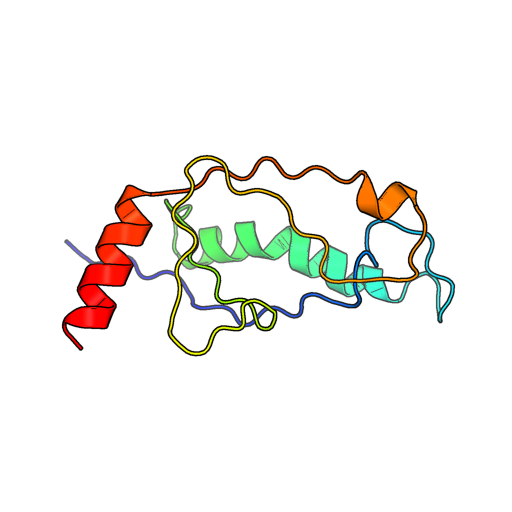0 95.88 90 TYR A C 1
ATOM 711 O O . TYR A 1 90 ? 0.437 -10.755 -12.898 1.00 95.88 90 TYR A O 1
ATOM 719 N N . GLU A 1 91 ? 2.659 -10.887 -13.139 1.00 95.81 91 GLU A N 1
ATOM 720 C CA . GLU A 1 91 ? 2.838 -12.151 -12.416 1.00 95.81 91 GLU A CA 1
ATOM 721 C C . GLU A 1 91 ? 3.238 -11.921 -10.950 1.00 95.81 91 GLU A C 1
ATOM 723 O O . GLU A 1 91 ? 3.390 -12.870 -10.179 1.00 95.81 91 GLU A O 1
ATOM 728 N N . LEU A 1 92 ? 3.408 -10.657 -10.544 1.00 94.88 92 LEU A N 1
ATOM 729 C CA . LEU A 1 92 ? 3.730 -10.304 -9.168 1.00 94.88 92 LEU A CA 1
ATOM 730 C C . LEU A 1 92 ? 2.630 -10.787 -8.220 1.00 94.88 92 LEU A C 1
ATOM 732 O O . LEU A 1 92 ? 1.438 -10.656 -8.482 1.00 94.88 92 LEU A O 1
ATOM 736 N N . THR A 1 93 ? 3.038 -11.293 -7.063 1.00 95.19 93 THR A N 1
ATOM 737 C CA . THR A 1 93 ? 2.110 -11.700 -6.007 1.00 95.19 93 THR A CA 1
ATOM 738 C C . THR A 1 93 ? 2.406 -10.933 -4.733 1.00 95.19 93 THR A C 1
ATOM 740 O O . THR A 1 93 ? 3.561 -10.840 -4.315 1.00 95.19 93 THR A O 1
ATOM 743 N N . TYR A 1 94 ? 1.360 -10.445 -4.072 1.00 93.69 94 TYR A N 1
ATOM 744 C CA . TYR A 1 94 ? 1.462 -9.818 -2.761 1.00 93.69 94 TYR A CA 1
ATOM 745 C C . TYR A 1 94 ? 0.316 -10.316 -1.869 1.00 93.69 94 TYR A C 1
ATOM 747 O O . TYR A 1 94 ? -0.768 -9.734 -1.891 1.00 93.69 94 TYR A O 1
ATOM 755 N N . PRO A 1 95 ? 0.514 -11.415 -1.113 1.00 94.88 95 PRO A N 1
ATOM 756 C CA . PRO A 1 95 ? -0.517 -11.995 -0.254 1.00 94.88 95 PRO A CA 1
ATOM 757 C C . PRO A 1 95 ? -0.666 -11.171 1.033 1.00 94.88 95 PRO A C 1
ATOM 759 O O . PRO A 1 95 ? -0.303 -11.610 2.126 1.00 94.88 95 PRO A O 1
ATOM 762 N N . ALA A 1 96 ? -1.145 -9.935 0.896 1.00 93.44 96 ALA A N 1
ATOM 763 C CA . ALA A 1 96 ? -1.353 -9.039 2.021 1.00 93.44 96 ALA A CA 1
ATOM 764 C C . ALA A 1 96 ? -2.408 -9.620 2.977 1.00 93.44 96 ALA A C 1
ATOM 766 O O . ALA A 1 96 ? -3.467 -10.047 2.514 1.00 93.44 96 ALA A O 1
ATOM 767 N N . PRO A 1 97 ? -2.176 -9.616 4.300 1.00 94.88 97 PRO A N 1
ATOM 768 C CA . PRO A 1 97 ? -3.227 -9.936 5.251 1.00 94.88 97 PRO A CA 1
ATOM 769 C C . PRO A 1 97 ? -4.219 -8.773 5.312 1.00 94.88 97 PRO A C 1
ATOM 771 O O . PRO A 1 97 ? -3.841 -7.627 5.563 1.00 94.88 97 PRO A O 1
ATOM 774 N N . GLY A 1 98 ? -5.496 -9.062 5.096 1.00 96.00 98 GLY A N 1
ATOM 775 C CA . GLY A 1 98 ? -6.564 -8.110 5.360 1.00 96.00 98 GLY A CA 1
ATOM 776 C C . GLY A 1 98 ? -6.944 -8.062 6.839 1.00 96.00 98 GLY A C 1
ATOM 777 O O . GLY A 1 98 ? -6.586 -8.944 7.620 1.00 96.00 98 GLY A O 1
ATOM 778 N N . HIS A 1 99 ? -7.708 -7.040 7.233 1.00 97.19 99 HIS A N 1
ATOM 779 C CA . HIS A 1 99 ? -8.149 -6.862 8.621 1.00 97.19 99 HIS A CA 1
ATOM 780 C C . HIS A 1 99 ? -9.663 -6.563 8.705 1.00 97.19 99 HIS A C 1
ATOM 782 O O . HIS A 1 99 ? -10.047 -5.441 9.044 1.00 97.19 99 HIS A O 1
ATOM 788 N N . PRO A 1 100 ? -10.548 -7.554 8.455 1.00 97.44 100 PRO A N 1
ATOM 789 C CA . PRO A 1 100 ? -11.997 -7.334 8.338 1.00 97.44 100 PRO A CA 1
ATOM 790 C C . PRO A 1 100 ? -12.619 -6.627 9.550 1.00 97.44 100 PRO A C 1
ATOM 792 O O . PRO A 1 100 ? -13.399 -5.695 9.395 1.00 97.44 100 PRO A O 1
ATOM 795 N N . ALA A 1 101 ? -12.199 -6.992 10.766 1.00 97.38 101 ALA A N 1
ATOM 796 C CA . ALA A 1 101 ? -12.694 -6.354 11.986 1.00 97.38 101 ALA A CA 1
ATOM 797 C C . ALA A 1 101 ? -12.370 -4.849 12.053 1.00 97.38 101 ALA A C 1
ATOM 799 O O . ALA A 1 101 ? -13.167 -4.071 12.564 1.00 97.38 101 ALA A O 1
ATOM 800 N N . LEU A 1 102 ? -11.217 -4.425 11.521 1.00 97.06 102 LEU A N 1
ATOM 801 C CA . LEU A 1 102 ? -10.844 -3.011 11.477 1.00 97.06 102 LEU A CA 1
ATOM 802 C C . LEU A 1 102 ? -11.648 -2.283 10.398 1.00 97.06 102 LEU A C 1
ATOM 804 O O . LEU A 1 102 ? -12.048 -1.146 10.623 1.00 97.06 102 LEU A O 1
ATOM 808 N N . ALA A 1 103 ? -11.927 -2.940 9.268 1.00 97.12 103 ALA A N 1
ATOM 809 C CA . ALA A 1 103 ? -12.795 -2.389 8.231 1.00 97.12 103 ALA A CA 1
ATOM 810 C C . ALA A 1 103 ? -14.192 -2.054 8.785 1.00 97.12 103 ALA A C 1
ATOM 812 O O . ALA A 1 103 ? -14.662 -0.943 8.566 1.00 97.12 103 ALA A O 1
ATOM 813 N N . THR A 1 104 ? -14.792 -2.942 9.590 1.00 97.12 104 THR A N 1
ATOM 814 C CA . THR A 1 104 ? -16.070 -2.665 10.278 1.00 97.12 104 THR A CA 1
ATOM 815 C C . THR A 1 104 ? -15.972 -1.465 11.222 1.00 97.12 104 THR A C 1
ATOM 817 O O . THR A 1 104 ? -16.844 -0.605 11.215 1.00 97.12 104 THR A O 1
ATOM 820 N N . VAL A 1 105 ? -14.890 -1.348 12.005 1.00 97.00 105 VAL A N 1
ATOM 821 C CA . VAL A 1 105 ? -14.695 -0.169 12.872 1.00 97.00 105 VAL A CA 1
ATOM 822 C C . VAL A 1 105 ? -14.601 1.123 12.052 1.00 97.00 105 VAL A C 1
ATOM 824 O O . VAL A 1 105 ? -15.123 2.151 12.475 1.00 97.00 105 VAL A O 1
ATOM 827 N N . ILE A 1 106 ? -13.934 1.097 10.896 1.00 96.38 106 ILE A N 1
ATOM 828 C CA . ILE A 1 106 ? -13.809 2.267 10.015 1.00 96.38 106 ILE A CA 1
ATOM 829 C C . ILE A 1 106 ? -15.170 2.641 9.413 1.00 96.38 106 ILE A C 1
ATOM 831 O O . ILE A 1 106 ? -15.528 3.817 9.432 1.00 96.38 106 ILE A O 1
ATOM 835 N N . GLU A 1 107 ? -15.937 1.665 8.929 1.00 96.12 107 GLU A N 1
ATOM 836 C CA . GLU A 1 107 ? -17.296 1.868 8.408 1.00 96.12 107 GLU A CA 1
ATOM 837 C C . GLU A 1 107 ? -18.215 2.516 9.456 1.00 96.12 107 GLU A C 1
ATOM 839 O O . GLU A 1 107 ? -18.857 3.537 9.196 1.00 96.12 107 GLU A O 1
ATOM 844 N N . ASP A 1 108 ? -18.199 1.993 10.683 1.00 96.50 108 ASP A N 1
ATOM 845 C CA . ASP A 1 108 ? -18.946 2.542 11.816 1.00 96.50 108 ASP A CA 1
ATOM 846 C C . ASP A 1 108 ? -18.563 3.992 12.135 1.00 96.50 108 ASP A C 1
ATOM 848 O O . ASP A 1 108 ? -19.393 4.766 12.609 1.00 96.50 108 ASP A O 1
ATOM 852 N N . LEU A 1 109 ? -17.293 4.364 11.956 1.00 95.81 109 LEU A N 1
ATOM 853 C CA . LEU A 1 109 ? -16.825 5.729 12.198 1.00 95.81 109 LEU A CA 1
ATOM 854 C C . LEU A 1 109 ? -17.249 6.682 11.080 1.00 95.81 109 LEU A C 1
ATOM 856 O O . LEU A 1 109 ? -17.589 7.824 11.372 1.00 95.81 109 LEU A O 1
ATOM 860 N N . LEU A 1 110 ? -17.247 6.219 9.829 1.00 93.62 110 LEU A N 1
ATOM 861 C CA . LEU A 1 110 ? -17.672 7.013 8.676 1.00 93.62 110 LEU A CA 1
ATOM 862 C C . LEU A 1 110 ? -19.180 7.274 8.677 1.00 93.62 110 LEU A C 1
ATOM 864 O O . LEU A 1 110 ? -19.603 8.352 8.283 1.00 93.62 110 LEU A O 1
ATOM 868 N N . THR A 1 111 ? -19.984 6.317 9.139 1.00 90.88 111 THR A N 1
ATOM 869 C CA . THR A 1 111 ? -21.453 6.444 9.196 1.00 90.88 111 THR A CA 1
ATOM 870 C C . THR A 1 111 ? -21.959 7.285 10.369 1.00 90.88 111 THR A C 1
ATOM 872 O O . THR A 1 111 ? -23.099 7.743 10.349 1.00 90.88 111 THR A O 1
ATOM 875 N N . LYS A 1 112 ? -21.132 7.483 11.403 1.00 87.00 112 LYS A N 1
ATOM 876 C CA . LYS A 1 112 ? -21.446 8.323 12.574 1.00 87.00 112 LYS A CA 1
ATOM 877 C C . LYS A 1 112 ? -21.019 9.786 12.416 1.00 87.00 112 LYS A C 1
ATOM 879 O O . LYS A 1 112 ? -21.350 10.582 13.296 1.00 87.00 112 LYS A O 1
ATOM 884 N N . ALA A 1 113 ? -20.236 10.102 11.386 1.00 60.00 113 ALA A N 1
ATOM 885 C CA . ALA A 1 113 ? -19.766 11.451 11.075 1.00 60.00 113 ALA A CA 1
ATOM 886 C C . ALA A 1 113 ? -20.832 12.244 10.307 1.00 60.00 113 ALA A C 1
ATOM 888 O O . ALA A 1 113 ? -20.915 13.468 10.556 1.00 60.00 113 ALA A O 1
#

Radius of gyration: 17.01 Å; chains: 1; bounding box: 40×24×50 Å

Sequence (113 aa):
MNKRRFPSLYIPHGAGPCFFMDWTMGPADTWDKMAAWLRQVGASVSNQSGAKPDAVVVFSAHWENEVVTINSSATPALYFDYYNFPPHTYELTYPAPGHPALATVIEDLLTKA